Protein AF-A0A0C2J5G8-F1 (afdb_monomer_lite)

Structure (mmCIF, N/CA/C/O backbone):
data_AF-A0A0C2J5G8-F1
#
_entry.id   AF-A0A0C2J5G8-F1
#
loop_
_atom_site.group_PDB
_atom_site.id
_atom_site.type_symbol
_atom_site.label_atom_id
_atom_site.label_alt_id
_atom_site.label_comp_id
_atom_site.label_asym_id
_atom_site.label_entity_id
_atom_site.label_seq_id
_atom_site.pdbx_PDB_ins_code
_atom_site.Cartn_x
_atom_site.Cartn_y
_atom_site.Cartn_z
_atom_site.occupancy
_atom_site.B_iso_or_equiv
_atom_site.auth_seq_id
_atom_site.auth_comp_id
_atom_site.auth_asym_id
_atom_site.auth_atom_id
_atom_site.pdbx_PDB_model_num
ATOM 1 N N . MET A 1 1 ? -14.349 19.004 -0.878 1.00 59.81 1 MET A N 1
ATOM 2 C CA . MET A 1 1 ? -13.417 17.982 -1.418 1.00 59.81 1 MET A CA 1
ATOM 3 C C . MET A 1 1 ? -13.550 17.804 -2.947 1.00 59.81 1 MET A C 1
ATOM 5 O O . MET A 1 1 ? -13.603 16.683 -3.421 1.00 59.81 1 MET A O 1
ATOM 9 N N . LYS A 1 2 ? -13.564 18.871 -3.767 1.00 62.25 2 LYS A N 1
ATOM 10 C CA . LYS A 1 2 ? -13.832 18.753 -5.227 1.00 62.25 2 LYS A CA 1
ATOM 11 C C . LYS A 1 2 ? -12.645 18.261 -6.087 1.00 62.25 2 LYS A C 1
ATOM 13 O O . LYS A 1 2 ? -12.795 18.120 -7.292 1.00 62.25 2 LYS A O 1
ATOM 18 N N . ASN A 1 3 ? -11.475 18.016 -5.489 1.00 78.94 3 ASN A N 1
ATOM 19 C CA . ASN A 1 3 ? -10.218 17.761 -6.213 1.00 78.94 3 ASN A CA 1
ATOM 20 C C . ASN A 1 3 ? -9.525 16.458 -5.775 1.00 78.94 3 ASN A C 1
ATOM 22 O O . ASN A 1 3 ? -8.302 16.375 -5.851 1.00 78.94 3 ASN A O 1
ATOM 26 N N . TYR A 1 4 ? -10.265 15.487 -5.236 1.00 77.62 4 TYR A N 1
ATOM 27 C CA . TYR A 1 4 ? -9.696 14.222 -4.773 1.00 77.62 4 TYR A CA 1
ATOM 28 C C . TYR A 1 4 ? -10.482 13.037 -5.324 1.00 77.62 4 TYR A C 1
ATOM 30 O O . TYR A 1 4 ? -11.710 13.060 -5.335 1.00 77.62 4 TYR A O 1
ATOM 38 N N . GLN A 1 5 ? -9.759 12.004 -5.745 1.00 83.62 5 GLN A N 1
ATOM 39 C CA . GLN A 1 5 ? -10.287 10.676 -6.003 1.00 83.62 5 GLN A CA 1
ATOM 40 C C . GLN A 1 5 ? -10.061 9.834 -4.749 1.00 83.62 5 GLN A C 1
ATOM 42 O O . GLN A 1 5 ? -8.952 9.806 -4.210 1.00 83.62 5 GLN A O 1
ATOM 47 N N . LEU A 1 6 ? -11.122 9.180 -4.281 1.00 85.31 6 LEU A N 1
ATOM 48 C CA . LEU A 1 6 ? -11.060 8.243 -3.169 1.00 85.31 6 LEU A CA 1
ATOM 49 C C . LEU A 1 6 ? -10.915 6.825 -3.720 1.00 85.31 6 LEU A C 1
ATOM 51 O O . LEU A 1 6 ? -11.744 6.372 -4.507 1.00 85.31 6 LEU A O 1
ATOM 55 N N . GLN A 1 7 ? -9.882 6.123 -3.273 1.00 86.50 7 GLN A N 1
ATOM 56 C CA . GLN A 1 7 ? -9.815 4.669 -3.326 1.00 86.50 7 GLN A CA 1
ATOM 57 C C . GLN A 1 7 ? -10.044 4.133 -1.915 1.00 86.50 7 GLN A C 1
ATOM 59 O O . GLN A 1 7 ? -9.499 4.670 -0.951 1.00 86.50 7 GLN A O 1
ATOM 64 N N . PHE A 1 8 ? -10.848 3.084 -1.792 1.00 88.50 8 PHE A N 1
ATOM 65 C CA . PHE A 1 8 ? -11.188 2.490 -0.508 1.00 88.50 8 PHE A CA 1
ATOM 66 C C . PHE A 1 8 ? -10.971 0.982 -0.542 1.00 88.50 8 PHE A C 1
ATOM 68 O O . PHE A 1 8 ? -11.320 0.328 -1.524 1.00 88.50 8 PHE A O 1
ATOM 75 N N . ILE A 1 9 ? -10.430 0.445 0.550 1.00 86.88 9 ILE A N 1
ATOM 76 C CA . ILE A 1 9 ? -10.376 -0.992 0.799 1.00 86.88 9 ILE A CA 1
ATOM 77 C C . ILE A 1 9 ? -10.936 -1.299 2.173 1.00 86.88 9 ILE A C 1
ATOM 79 O O . ILE A 1 9 ? -10.522 -0.716 3.176 1.00 86.88 9 ILE A O 1
ATOM 83 N N . LEU A 1 10 ? -11.838 -2.279 2.188 1.00 87.25 10 LEU A N 1
ATOM 84 C CA . LEU A 1 10 ? -12.286 -2.942 3.395 1.00 87.25 10 LEU A CA 1
ATOM 85 C C . LEU A 1 10 ? -11.562 -4.272 3.530 1.00 87.25 10 LEU A C 1
ATOM 87 O O . LEU A 1 10 ? -11.801 -5.212 2.770 1.00 87.25 10 LEU A O 1
ATOM 91 N N . TRP A 1 11 ? -10.697 -4.356 4.525 1.00 84.81 11 TRP A N 1
ATOM 92 C CA . TRP A 1 11 ? -9.963 -5.567 4.814 1.00 84.81 11 TRP A CA 1
ATOM 93 C C . TRP A 1 11 ? -10.728 -6.413 5.838 1.00 84.81 11 TRP A C 1
ATOM 95 O O . TRP A 1 11 ? -10.627 -6.227 7.053 1.00 84.81 11 TRP A O 1
ATOM 105 N N . ARG A 1 12 ? -11.526 -7.353 5.316 1.00 71.19 12 ARG A N 1
ATOM 106 C CA . ARG A 1 12 ? -12.290 -8.329 6.106 1.00 71.19 12 ARG A CA 1
ATOM 107 C C . ARG A 1 12 ? -11.396 -9.538 6.385 1.00 71.19 12 ARG A C 1
ATOM 109 O O . ARG A 1 12 ? -11.099 -10.299 5.473 1.00 71.19 12 ARG A O 1
ATOM 116 N N . GLY A 1 13 ? -10.917 -9.669 7.620 1.00 65.50 13 GLY A N 1
ATOM 117 C CA . GLY A 1 13 ? -9.996 -10.748 8.000 1.00 65.50 13 GLY A CA 1
ATOM 118 C C . GLY A 1 13 ? -9.449 -10.646 9.422 1.00 65.50 13 GLY A C 1
ATOM 119 O O . GLY A 1 13 ? -9.219 -11.688 10.021 1.00 65.50 13 GLY A O 1
ATOM 120 N N . THR A 1 14 ? -9.276 -9.419 9.950 1.00 61.84 14 THR A N 1
ATOM 121 C CA . THR A 1 14 ? -9.046 -8.989 11.362 1.00 61.84 14 THR A CA 1
ATOM 122 C C . THR A 1 14 ? -8.171 -7.717 11.366 1.00 61.84 14 THR A C 1
ATOM 124 O O . THR A 1 14 ? -7.213 -7.695 10.598 1.00 61.84 14 THR A O 1
ATOM 127 N N . PRO A 1 15 ? -8.379 -6.676 12.207 1.00 68.62 15 PRO A N 1
ATOM 128 C CA . PRO A 1 15 ? -9.582 -6.164 12.884 1.00 68.62 15 PRO A CA 1
ATOM 129 C C . PRO A 1 15 ? -10.355 -5.146 12.005 1.00 68.62 15 PRO A C 1
ATOM 131 O O . PRO A 1 15 ? -10.288 -3.944 12.243 1.00 68.62 15 PRO A O 1
ATOM 134 N N . ASN A 1 16 ? -11.082 -5.612 10.976 1.00 75.94 16 ASN A N 1
ATOM 135 C CA . ASN A 1 16 ? -11.929 -4.766 10.109 1.00 75.94 16 ASN A CA 1
ATOM 136 C C . ASN A 1 16 ? -11.258 -3.443 9.707 1.00 75.94 16 ASN A C 1
ATOM 138 O O . ASN A 1 16 ? -11.748 -2.357 10.017 1.00 75.94 16 ASN A O 1
ATOM 142 N N . ILE A 1 17 ? -10.106 -3.548 9.046 1.00 85.50 17 ILE A N 1
ATOM 143 C CA . ILE A 1 17 ? -9.320 -2.369 8.700 1.00 85.50 17 ILE A CA 1
ATOM 144 C C . ILE A 1 17 ? -9.972 -1.652 7.515 1.00 85.50 17 ILE A C 1
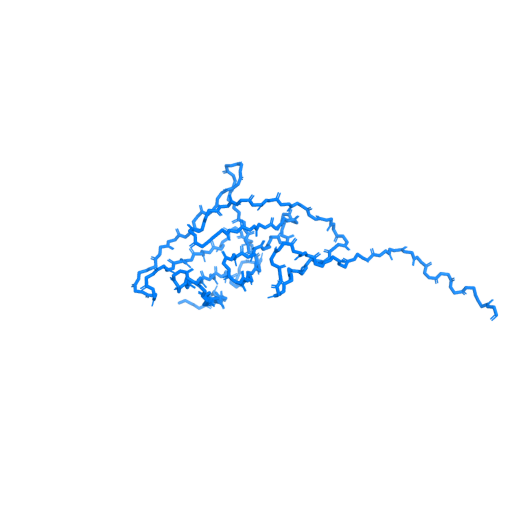ATOM 146 O O . ILE A 1 17 ? -10.162 -2.235 6.442 1.00 85.50 17 ILE A O 1
ATOM 150 N N . PHE A 1 18 ? -10.280 -0.371 7.705 1.00 88.31 18 PHE A N 1
ATOM 151 C CA . PHE A 1 18 ? -10.714 0.532 6.643 1.00 88.31 18 PHE A CA 1
ATOM 152 C C . PHE A 1 18 ? -9.514 1.347 6.188 1.00 88.31 18 PHE A C 1
ATOM 154 O O . PHE A 1 18 ? -8.944 2.100 6.977 1.00 88.31 18 PHE A O 1
ATOM 161 N N . LEU A 1 19 ? -9.158 1.235 4.912 1.00 90.12 19 LEU A N 1
ATOM 162 C CA . LEU A 1 19 ? -8.119 2.052 4.305 1.00 90.12 19 LEU A CA 1
ATOM 163 C C . LEU A 1 19 ? -8.743 3.012 3.294 1.00 90.12 19 LEU A C 1
ATOM 165 O O . LEU A 1 19 ? -9.300 2.588 2.282 1.00 90.12 19 LEU A O 1
ATOM 169 N N . LEU A 1 20 ? -8.601 4.308 3.556 1.00 91.31 20 LEU A N 1
ATOM 170 C CA . LEU A 1 20 ? -9.015 5.388 2.670 1.00 91.31 20 LEU A CA 1
ATOM 171 C C . LEU A 1 20 ? -7.776 6.034 2.055 1.00 91.31 20 LEU A C 1
ATOM 173 O O . LEU A 1 20 ? -6.895 6.528 2.758 1.00 91.31 20 LEU A O 1
ATOM 177 N N . ASN A 1 21 ? -7.724 6.060 0.732 1.00 89.94 21 ASN A N 1
ATOM 178 C CA . ASN A 1 21 ? -6.648 6.663 -0.032 1.00 89.94 21 ASN A CA 1
ATOM 179 C C . ASN A 1 21 ? -7.190 7.837 -0.852 1.00 89.94 21 ASN A C 1
ATOM 181 O O . ASN A 1 21 ? -7.897 7.644 -1.842 1.00 89.94 21 ASN A O 1
ATOM 185 N N . PHE A 1 22 ? -6.835 9.053 -0.444 1.00 87.81 22 PHE A N 1
ATOM 186 C CA . PHE A 1 22 ? -7.198 10.284 -1.133 1.00 87.81 22 PHE A CA 1
ATOM 187 C C . PHE A 1 22 ? -6.054 10.719 -2.050 1.00 87.81 22 PHE A C 1
ATOM 189 O O . PHE A 1 22 ? -4.962 11.072 -1.593 1.00 87.81 22 PHE A O 1
ATOM 196 N N . GLN A 1 23 ? -6.321 10.738 -3.353 1.00 83.62 23 GLN A N 1
ATOM 197 C CA . GLN A 1 23 ? -5.374 11.162 -4.384 1.00 83.62 23 GLN A CA 1
ATOM 198 C C . GLN A 1 23 ? -5.862 12.450 -5.044 1.00 83.62 23 GLN A C 1
ATOM 200 O O . GLN A 1 23 ? -7.009 12.536 -5.472 1.00 83.62 23 GLN A O 1
ATOM 205 N N . ASN A 1 24 ? -5.011 13.475 -5.112 1.00 79.75 24 ASN A N 1
ATOM 206 C CA . ASN A 1 24 ? -5.386 14.762 -5.698 1.00 79.75 24 ASN A CA 1
ATOM 207 C C . ASN A 1 24 ? -5.531 14.651 -7.228 1.00 79.75 24 ASN A C 1
ATOM 209 O O . ASN A 1 24 ? -4.609 14.199 -7.904 1.00 79.75 24 ASN A O 1
ATOM 213 N N . THR A 1 25 ? -6.662 15.096 -7.775 1.00 70.81 25 THR A N 1
ATOM 214 C CA . THR A 1 25 ? -6.994 14.984 -9.205 1.00 70.81 25 THR A CA 1
ATOM 215 C C . THR A 1 25 ? -6.4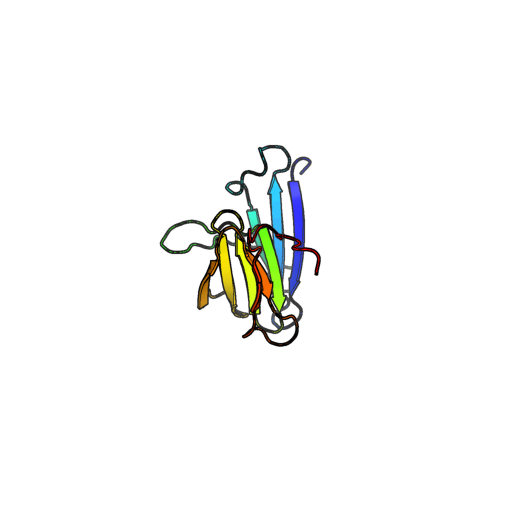82 16.142 -10.060 1.00 70.81 25 THR A C 1
ATOM 217 O O . THR A 1 25 ? -6.413 15.998 -11.275 1.00 70.81 25 THR A O 1
ATOM 220 N N . LYS A 1 26 ? -6.116 17.287 -9.462 1.00 66.81 26 LYS A N 1
ATOM 221 C CA . LYS A 1 26 ? -5.745 18.517 -10.195 1.00 66.81 26 LYS A CA 1
ATOM 222 C C . LYS A 1 26 ? -4.242 18.755 -10.343 1.00 66.81 26 LYS A C 1
ATOM 224 O O . LYS A 1 26 ? -3.850 19.622 -11.114 1.00 66.81 26 LYS A O 1
ATOM 229 N N . LYS A 1 27 ? -3.400 18.035 -9.599 1.00 56.28 27 LYS A N 1
ATOM 230 C CA . LYS A 1 27 ? -1.935 18.158 -9.674 1.00 56.28 27 LYS A CA 1
ATOM 231 C C . LYS A 1 27 ? -1.344 16.885 -10.263 1.00 56.28 27 LYS A C 1
ATOM 233 O O . LYS A 1 27 ? -1.163 15.945 -9.497 1.00 56.28 27 LYS A O 1
ATOM 238 N N . ASP A 1 28 ? -1.069 16.873 -11.571 1.00 55.50 28 ASP A N 1
ATOM 239 C CA . ASP A 1 28 ? -0.229 15.908 -12.315 1.00 55.50 28 ASP A CA 1
ATOM 240 C C . ASP A 1 28 ? 0.046 14.586 -11.599 1.00 55.50 28 ASP A C 1
ATOM 242 O O . ASP A 1 28 ? 1.191 14.303 -11.261 1.00 55.50 28 ASP A O 1
ATOM 246 N N . LYS A 1 29 ? -1.014 13.830 -11.264 1.00 59.03 29 LYS A N 1
ATOM 247 C CA . LYS A 1 29 ? -0.978 12.571 -10.493 1.00 59.03 29 LYS A CA 1
ATOM 248 C C . LYS A 1 29 ? 0.161 12.506 -9.464 1.00 59.03 29 LYS A C 1
ATOM 250 O O . LYS A 1 29 ? 0.765 11.448 -9.315 1.00 59.03 29 LYS A O 1
ATOM 255 N N . ASN A 1 30 ? 0.515 13.627 -8.812 1.00 67.75 30 ASN A N 1
ATOM 256 C CA . ASN A 1 30 ? 1.828 13.702 -8.185 1.00 67.75 30 ASN A CA 1
ATOM 257 C C . ASN A 1 30 ? 1.721 12.862 -6.923 1.00 67.75 30 ASN A C 1
ATOM 259 O O . ASN A 1 30 ? 1.019 13.267 -5.986 1.00 67.75 30 ASN A O 1
ATOM 263 N N . PRO A 1 31 ? 2.418 11.720 -6.881 1.00 67.62 31 PRO A N 1
ATOM 264 C CA . PRO A 1 31 ? 2.264 10.747 -5.817 1.00 67.62 31 PRO A CA 1
ATOM 265 C C . PRO A 1 31 ? 2.519 11.347 -4.427 1.00 67.62 31 PRO A C 1
ATOM 267 O O . PRO A 1 31 ? 1.976 10.906 -3.417 1.00 67.62 31 PRO A O 1
ATOM 270 N N . LYS A 1 32 ? 3.292 12.436 -4.362 1.00 72.06 32 LYS A N 1
ATOM 271 C CA . LYS A 1 32 ? 3.645 13.131 -3.122 1.00 72.06 32 LYS A CA 1
ATOM 272 C C . LYS A 1 32 ? 2.456 13.774 -2.391 1.00 72.06 32 LYS A C 1
ATOM 274 O O . LYS A 1 32 ? 2.590 14.051 -1.202 1.00 72.06 32 LYS A O 1
ATOM 279 N N . HIS A 1 33 ? 1.311 13.988 -3.048 1.00 81.38 33 HIS A N 1
ATOM 280 C CA . HIS A 1 33 ? 0.106 14.568 -2.426 1.00 81.38 33 HIS A CA 1
ATOM 281 C C . HIS A 1 33 ? -0.928 13.527 -1.969 1.00 81.38 33 HIS A C 1
ATOM 283 O O . HIS A 1 33 ? -2.082 13.875 -1.725 1.00 81.38 33 HIS A O 1
ATOM 289 N N . GLN A 1 34 ? -0.536 12.259 -1.865 1.00 87.62 34 GLN A N 1
ATOM 290 C CA . GLN A 1 34 ? -1.382 11.222 -1.291 1.00 87.62 34 GLN A CA 1
ATOM 291 C C . GLN A 1 34 ? -1.652 11.483 0.197 1.00 87.62 34 GLN A C 1
ATOM 293 O O . GLN A 1 34 ? -0.731 11.807 0.953 1.00 87.62 34 GLN A O 1
ATOM 298 N N . ILE A 1 3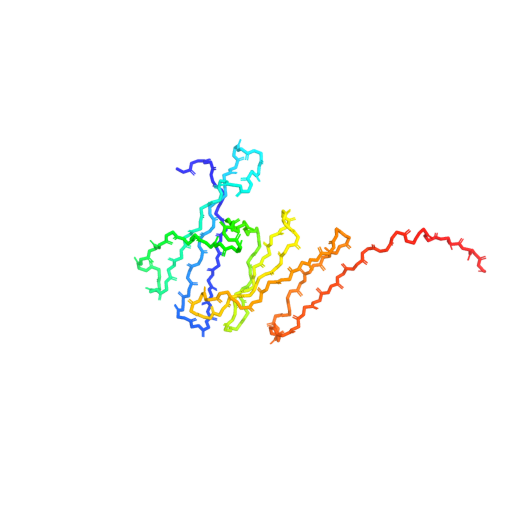5 ? -2.896 11.273 0.629 1.00 90.81 35 ILE A N 1
ATOM 299 C CA . ILE A 1 35 ? -3.267 11.196 2.045 1.00 90.81 35 ILE A CA 1
ATOM 300 C C . ILE A 1 35 ? -3.888 9.820 2.281 1.00 90.81 35 ILE A C 1
ATOM 302 O O . ILE A 1 35 ? -4.864 9.456 1.626 1.00 90.81 35 ILE A O 1
ATOM 306 N N . LEU A 1 36 ? -3.292 9.054 3.193 1.00 92.94 36 LEU A N 1
ATOM 307 C CA . LEU A 1 36 ? -3.792 7.746 3.603 1.00 92.94 36 LEU A CA 1
ATOM 308 C C . LEU A 1 36 ? -4.397 7.878 4.989 1.00 92.94 36 LEU A C 1
ATOM 310 O O . LEU A 1 36 ? -3.726 8.353 5.901 1.00 92.94 36 LEU A O 1
ATOM 314 N N . HIS A 1 37 ? -5.637 7.439 5.141 1.00 94.69 37 HIS A N 1
ATOM 315 C CA . HIS A 1 37 ? -6.283 7.290 6.434 1.00 94.69 37 HIS A CA 1
ATOM 316 C C . HIS A 1 37 ? -6.589 5.825 6.686 1.00 94.69 37 HIS A C 1
ATOM 318 O O . HIS A 1 37 ? -7.009 5.105 5.778 1.00 94.69 37 HIS A O 1
ATOM 324 N N . ILE A 1 38 ? -6.388 5.403 7.927 1.00 93.12 38 ILE A N 1
ATOM 325 C CA . ILE A 1 38 ? -6.675 4.049 8.366 1.00 93.12 38 ILE A CA 1
ATOM 326 C C . ILE A 1 38 ? -7.526 4.064 9.627 1.00 93.12 38 ILE A C 1
ATOM 328 O O . ILE A 1 38 ? -7.317 4.898 10.508 1.00 93.12 38 ILE A O 1
ATOM 332 N N . SER A 1 39 ? -8.472 3.138 9.694 1.00 92.31 39 SER A N 1
ATOM 333 C CA . SER A 1 39 ? -9.220 2.806 10.901 1.00 92.31 39 SER A CA 1
ATOM 334 C C . SER A 1 39 ? -9.055 1.317 11.178 1.00 92.31 39 SER A C 1
ATOM 336 O O . SER A 1 39 ? -9.121 0.502 10.258 1.00 92.31 39 SER A O 1
ATOM 338 N N . ASN A 1 40 ? -8.826 0.982 12.444 1.00 89.56 40 ASN A N 1
ATOM 339 C CA . ASN A 1 40 ? -8.738 -0.377 12.982 1.00 89.56 40 ASN A CA 1
ATOM 340 C C . ASN A 1 40 ? -9.836 -0.653 14.028 1.00 89.56 40 ASN A C 1
ATOM 342 O O . ASN A 1 40 ? -9.747 -1.619 14.782 1.00 89.56 40 ASN A O 1
ATOM 346 N N . ASP A 1 41 ? -10.844 0.215 14.089 1.00 89.12 41 ASP A N 1
ATOM 347 C CA . ASP A 1 41 ? -11.947 0.204 15.049 1.00 89.12 41 ASP A CA 1
ATOM 348 C C . ASP A 1 41 ? -13.305 0.264 14.334 1.00 89.12 41 ASP A C 1
ATOM 350 O O . ASP A 1 41 ? -14.251 0.911 14.784 1.00 89.12 41 ASP A O 1
ATOM 354 N N . GLU A 1 42 ? -13.389 -0.434 13.199 1.00 85.38 42 GLU A N 1
ATOM 355 C CA . GLU A 1 42 ? -14.598 -0.555 12.376 1.00 85.38 42 GLU A CA 1
ATOM 356 C C . GLU A 1 42 ? -15.080 0.768 11.761 1.00 85.38 42 GLU A C 1
ATOM 358 O O . GLU A 1 42 ? -16.269 0.967 11.519 1.00 85.38 42 GLU A O 1
ATOM 363 N N . GLY A 1 43 ? -14.153 1.685 11.488 1.00 88.56 43 GLY A N 1
ATOM 364 C CA . GLY A 1 43 ? -14.446 2.984 10.889 1.00 88.56 43 GLY A CA 1
ATOM 365 C C . GLY A 1 43 ? -14.867 4.058 11.892 1.00 88.56 43 GLY A C 1
ATOM 366 O O . GLY A 1 43 ? -15.334 5.111 11.460 1.00 88.56 43 GLY A O 1
ATOM 367 N N . LYS A 1 44 ? -14.726 3.830 13.205 1.00 90.12 44 LYS A N 1
ATOM 368 C CA . LYS A 1 44 ? -15.086 4.828 14.227 1.00 90.12 44 LYS A CA 1
ATOM 369 C C . LYS A 1 44 ? -14.066 5.964 14.292 1.00 90.12 44 LYS A C 1
ATOM 371 O O . LYS A 1 44 ? -14.462 7.127 14.345 1.00 90.12 44 LYS A O 1
ATOM 376 N N . LEU A 1 45 ? -12.772 5.650 14.241 1.00 92.75 45 LEU A N 1
ATOM 377 C CA . LEU A 1 45 ? -11.678 6.617 14.258 1.00 92.75 45 LEU A CA 1
ATOM 378 C C . LEU A 1 45 ? -10.729 6.382 13.089 1.00 92.75 45 LEU A C 1
ATOM 380 O O . LEU A 1 45 ? -10.277 5.269 12.831 1.00 92.75 45 LEU A O 1
ATOM 384 N N . PHE A 1 46 ? -10.379 7.470 12.406 1.00 93.75 46 PHE A N 1
ATOM 385 C CA . PHE A 1 46 ? -9.413 7.457 11.315 1.00 93.75 46 PHE A CA 1
ATOM 386 C C . PHE A 1 46 ? -8.157 8.227 11.698 1.00 93.75 46 PHE A C 1
ATOM 388 O O . PHE A 1 46 ? -8.219 9.393 12.088 1.00 93.75 46 PHE A O 1
ATOM 395 N N . PHE A 1 47 ? -7.002 7.606 11.484 1.00 94.06 47 PHE A N 1
ATOM 396 C CA . PHE A 1 47 ? -5.694 8.215 11.699 1.00 94.06 47 PHE A CA 1
ATOM 397 C C . PHE A 1 47 ? -4.947 8.323 10.378 1.00 94.06 47 PHE A C 1
ATOM 399 O O . PHE A 1 47 ? -5.091 7.474 9.497 1.00 94.06 47 PHE A O 1
ATOM 406 N N . GLU A 1 48 ? -4.153 9.379 10.216 1.00 94.12 48 GLU A N 1
ATOM 407 C CA . GLU A 1 48 ? -3.317 9.521 9.026 1.00 94.12 48 GLU A CA 1
ATOM 408 C C . GLU A 1 48 ? -2.172 8.496 9.068 1.00 94.12 48 GLU A C 1
ATOM 410 O O . GLU A 1 48 ? -1.345 8.489 9.982 1.00 94.12 48 GLU A O 1
ATOM 415 N N . TRP A 1 49 ? -2.101 7.635 8.057 1.00 92.69 49 TRP A N 1
ATOM 416 C CA . TRP A 1 49 ? -1.128 6.554 7.975 1.00 92.69 49 TRP A CA 1
ATOM 417 C C . TRP A 1 49 ? 0.110 6.991 7.180 1.00 92.69 49 TRP A C 1
ATOM 419 O O . TRP A 1 49 ? 0.126 7.010 5.947 1.00 92.69 49 TRP A O 1
ATOM 429 N N . LYS A 1 50 ? 1.176 7.371 7.896 1.00 91.75 50 LYS A N 1
ATOM 430 C CA . LYS A 1 50 ? 2.434 7.890 7.322 1.00 91.75 50 LYS A CA 1
ATOM 431 C C . LYS A 1 50 ? 3.537 6.834 7.297 1.00 91.75 50 LYS A C 1
ATOM 433 O O . LYS A 1 50 ? 4.492 6.912 8.067 1.00 91.75 50 LYS A O 1
ATOM 438 N N . GLN A 1 51 ? 3.436 5.874 6.383 1.00 91.69 51 GLN A N 1
ATOM 439 C CA . GLN A 1 51 ? 4.466 4.844 6.247 1.00 91.69 51 GLN A CA 1
ATOM 440 C C . GLN A 1 51 ? 5.767 5.376 5.641 1.00 91.69 51 GLN A C 1
ATOM 442 O O . GLN A 1 51 ? 5.772 6.155 4.677 1.00 91.69 51 GLN A O 1
ATOM 447 N N . LYS A 1 52 ? 6.886 4.929 6.217 1.00 92.62 52 LYS A N 1
ATOM 448 C CA . LYS A 1 52 ? 8.241 5.237 5.759 1.00 92.62 52 LYS A CA 1
ATOM 449 C C . LYS A 1 52 ? 9.039 3.950 5.583 1.00 92.62 52 LYS A C 1
ATOM 451 O O . LYS A 1 52 ? 8.937 3.041 6.394 1.00 92.62 52 LYS A O 1
ATOM 456 N N . TYR A 1 53 ? 9.886 3.923 4.562 1.00 92.69 53 TYR A N 1
ATOM 457 C CA . TYR A 1 53 ? 10.890 2.888 4.346 1.00 92.69 53 TYR A CA 1
ATOM 458 C C . TYR A 1 53 ? 12.243 3.562 4.116 1.00 92.69 53 TYR A C 1
ATOM 460 O O . TYR A 1 53 ? 12.349 4.480 3.299 1.00 92.69 53 TYR A O 1
ATOM 468 N N . ASN A 1 54 ? 13.264 3.163 4.880 1.00 93.75 54 ASN A N 1
ATOM 469 C CA . ASN A 1 54 ? 14.589 3.801 4.898 1.00 93.75 54 ASN A CA 1
ATOM 470 C C . ASN A 1 54 ? 14.510 5.334 5.056 1.00 93.75 54 ASN A C 1
ATOM 472 O O . ASN A 1 54 ? 15.112 6.093 4.297 1.00 93.75 54 ASN A O 1
ATOM 476 N N . GLY A 1 55 ? 13.673 5.799 5.992 1.00 92.88 55 GLY A N 1
ATOM 477 C CA . GLY A 1 55 ? 13.455 7.223 6.274 1.00 92.88 55 GLY A CA 1
ATOM 478 C C . GLY A 1 55 ? 12.637 7.991 5.224 1.00 92.88 55 GLY A C 1
ATOM 479 O O . GLY A 1 55 ? 12.220 9.119 5.489 1.00 92.88 55 GLY A O 1
ATOM 480 N N . LYS A 1 56 ? 12.341 7.393 4.062 1.00 91.50 56 LYS A N 1
ATOM 481 C CA . LYS A 1 56 ? 11.582 8.023 2.971 1.00 91.50 56 LYS A CA 1
ATOM 482 C C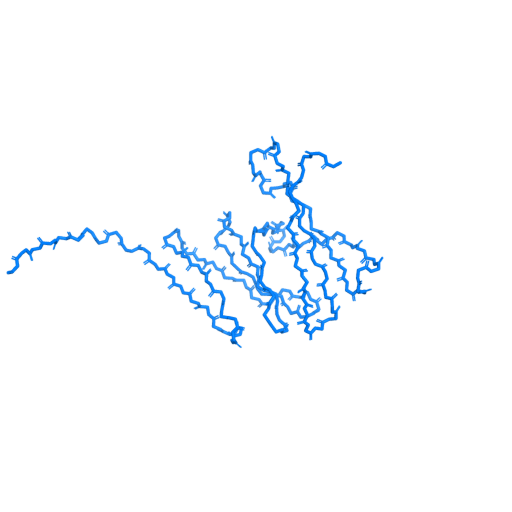 . LYS A 1 56 ? 10.114 7.621 3.022 1.00 91.50 56 LYS A C 1
ATOM 484 O O . LYS A 1 56 ? 9.791 6.465 3.277 1.00 91.50 56 LYS A O 1
ATOM 489 N N . ARG A 1 57 ? 9.215 8.572 2.756 1.00 90.44 57 ARG A N 1
ATOM 490 C CA . ARG A 1 57 ? 7.771 8.307 2.668 1.00 90.44 57 ARG A CA 1
ATOM 491 C C . ARG A 1 57 ? 7.487 7.327 1.528 1.00 90.44 57 ARG A C 1
ATOM 493 O O . ARG A 1 57 ? 7.976 7.528 0.417 1.00 90.44 57 ARG A O 1
ATOM 500 N N . ILE A 1 58 ? 6.681 6.306 1.805 1.00 90.88 58 ILE A N 1
ATOM 501 C CA . ILE A 1 58 ? 6.216 5.361 0.789 1.00 90.88 58 ILE A CA 1
ATOM 502 C C . ILE A 1 58 ? 4.978 5.954 0.115 1.00 90.88 58 ILE A C 1
ATOM 504 O O . ILE A 1 58 ? 4.075 6.447 0.790 1.00 90.88 58 ILE A O 1
ATOM 508 N N . TYR A 1 59 ? 4.948 5.913 -1.213 1.00 90.56 59 TYR A N 1
ATOM 509 C CA . TYR A 1 59 ? 3.751 6.202 -1.996 1.00 90.56 59 TYR A CA 1
ATOM 510 C C . TYR A 1 59 ? 3.150 4.895 -2.490 1.00 90.56 59 TYR A C 1
ATOM 512 O O . TYR A 1 59 ? 3.885 4.100 -3.068 1.00 90.56 59 TYR A O 1
ATOM 520 N N . ILE A 1 60 ? 1.848 4.687 -2.314 1.00 91.44 60 ILE A N 1
ATOM 521 C CA . ILE A 1 60 ? 1.189 3.427 -2.673 1.00 91.44 60 ILE A CA 1
ATOM 522 C C . ILE A 1 60 ? 0.010 3.736 -3.592 1.00 91.44 60 ILE A C 1
ATOM 524 O O . ILE A 1 60 ? -0.904 4.454 -3.205 1.00 91.44 60 ILE A O 1
ATOM 528 N N . ASN A 1 61 ? -0.003 3.215 -4.812 1.00 88.31 61 ASN A N 1
ATOM 529 C CA . ASN A 1 61 ? -1.093 3.451 -5.766 1.00 88.31 61 ASN A CA 1
ATOM 530 C C . ASN A 1 61 ? -2.025 2.255 -5.950 1.00 88.31 61 ASN A C 1
ATOM 532 O O . ASN A 1 61 ? -3.060 2.406 -6.597 1.00 88.31 61 ASN A O 1
ATOM 536 N N . LYS A 1 62 ? -1.683 1.098 -5.385 1.00 91.69 62 LYS A N 1
ATOM 537 C CA . LYS A 1 62 ? -2.531 -0.091 -5.395 1.00 91.69 62 LYS A CA 1
ATOM 538 C C . LYS A 1 62 ? -2.418 -0.803 -4.061 1.00 91.69 62 LYS A C 1
ATOM 540 O O . LYS A 1 62 ? -1.333 -0.951 -3.505 1.00 91.69 62 LYS A O 1
ATOM 545 N N . PHE A 1 63 ? -3.565 -1.248 -3.584 1.00 92.44 63 PHE A N 1
ATOM 546 C CA . PHE A 1 63 ? -3.715 -1.973 -2.341 1.00 92.44 63 PHE A CA 1
ATOM 547 C C . PHE A 1 63 ? -4.536 -3.230 -2.632 1.00 92.44 63 PHE A C 1
ATOM 549 O O . PHE A 1 63 ? -5.465 -3.188 -3.439 1.00 92.44 63 PHE A O 1
ATOM 556 N N . VAL A 1 64 ? -4.187 -4.350 -2.008 1.00 92.69 64 VAL A N 1
ATOM 557 C CA . VAL A 1 64 ? -4.929 -5.609 -2.111 1.00 92.69 64 VAL A CA 1
ATOM 558 C C . VAL A 1 64 ? -4.904 -6.274 -0.740 1.00 92.69 64 VAL A C 1
ATOM 560 O O . VAL A 1 64 ? -3.842 -6.628 -0.234 1.00 92.69 64 VAL A O 1
ATOM 563 N N . ALA A 1 65 ? -6.073 -6.421 -0.124 1.00 92.25 65 ALA A N 1
ATOM 564 C CA . ALA A 1 65 ? -6.217 -7.177 1.113 1.00 92.25 65 ALA A CA 1
ATOM 565 C C . ALA A 1 65 ? -6.280 -8.678 0.794 1.00 92.25 65 ALA A C 1
ATOM 567 O O . ALA A 1 65 ? -7.085 -9.094 -0.040 1.00 92.25 65 ALA A O 1
ATOM 568 N N . ILE A 1 66 ? -5.430 -9.480 1.438 1.00 91.12 66 ILE A N 1
ATOM 569 C CA . ILE A 1 66 ? -5.286 -10.920 1.189 1.00 91.12 66 ILE A CA 1
ATOM 570 C C . ILE A 1 66 ? -5.161 -11.625 2.536 1.00 91.12 66 ILE A C 1
ATOM 572 O O . ILE A 1 66 ? -4.100 -11.621 3.159 1.00 91.12 66 ILE A O 1
ATOM 576 N N . GLN A 1 67 ? -6.254 -12.243 2.990 1.00 89.00 67 GLN A N 1
ATOM 577 C CA . GLN A 1 67 ? -6.329 -12.919 4.290 1.00 89.00 67 GLN A CA 1
ATOM 578 C C . GLN A 1 67 ? -5.881 -12.008 5.448 1.00 89.00 67 GLN A C 1
ATOM 580 O O . GLN A 1 67 ? -6.576 -11.049 5.764 1.00 89.00 67 GLN A O 1
ATOM 585 N N . ASN A 1 68 ? -4.725 -12.292 6.059 1.00 89.88 68 ASN A N 1
ATOM 586 C CA . ASN A 1 68 ? -4.131 -11.555 7.177 1.00 89.88 68 ASN A CA 1
ATOM 587 C C . ASN A 1 68 ? -2.989 -10.623 6.747 1.00 89.88 68 ASN A C 1
ATOM 589 O O . ASN A 1 68 ? -2.230 -10.154 7.598 1.00 89.88 68 ASN A O 1
ATOM 593 N N . TYR A 1 69 ? -2.919 -10.289 5.457 1.00 91.56 69 TYR A N 1
ATOM 594 C CA . TYR A 1 69 ? -1.927 -9.369 4.923 1.00 91.56 69 TYR A CA 1
ATOM 595 C C . TYR A 1 69 ? -2.542 -8.297 4.027 1.00 91.56 69 TYR A C 1
ATOM 597 O O . TYR A 1 69 ? -3.525 -8.522 3.318 1.00 91.56 69 TYR A O 1
ATOM 605 N N . LEU A 1 70 ? -1.897 -7.136 4.013 1.00 92.88 70 LEU A N 1
ATOM 606 C CA . LEU A 1 70 ? -2.154 -6.075 3.054 1.00 92.88 70 LEU A CA 1
ATOM 607 C C . LEU A 1 70 ? -0.971 -5.989 2.093 1.00 92.88 70 LEU A C 1
ATOM 609 O O . LEU A 1 70 ? 0.130 -5.585 2.473 1.00 92.88 70 LEU A O 1
ATOM 613 N N . PHE A 1 71 ? -1.218 -6.360 0.841 1.00 95.06 71 PHE A N 1
ATOM 614 C CA . PHE A 1 71 ? -0.301 -6.098 -0.255 1.00 95.06 71 PHE A CA 1
ATOM 615 C C . PHE A 1 71 ? -0.467 -4.653 -0.719 1.00 95.06 71 PHE A C 1
ATOM 617 O O . PHE A 1 71 ? -1.575 -4.181 -0.982 1.00 95.06 71 PHE A O 1
ATOM 624 N N . CYS A 1 72 ? 0.656 -3.967 -0.870 1.00 94.94 72 CYS A N 1
ATOM 625 C CA . CYS A 1 72 ? 0.734 -2.595 -1.336 1.00 94.94 72 CYS A CA 1
ATOM 626 C C . CYS A 1 72 ? 1.737 -2.520 -2.482 1.00 94.94 72 CYS A C 1
ATOM 628 O O . CYS A 1 72 ? 2.837 -3.055 -2.378 1.00 94.94 72 CYS A O 1
ATOM 630 N N . GLU A 1 73 ? 1.409 -1.794 -3.541 1.00 94.94 73 GLU A N 1
ATOM 631 C CA . GLU A 1 73 ? 2.313 -1.556 -4.663 1.00 94.94 73 GLU A CA 1
ATOM 632 C C . GLU A 1 73 ? 2.532 -0.055 -4.870 1.00 94.94 73 GLU A C 1
ATOM 634 O O . GLU A 1 73 ? 1.614 0.763 -4.772 1.00 94.94 73 GLU A O 1
ATOM 639 N N . SER A 1 74 ? 3.785 0.286 -5.159 1.00 93.25 74 SER A N 1
ATOM 640 C CA . SER A 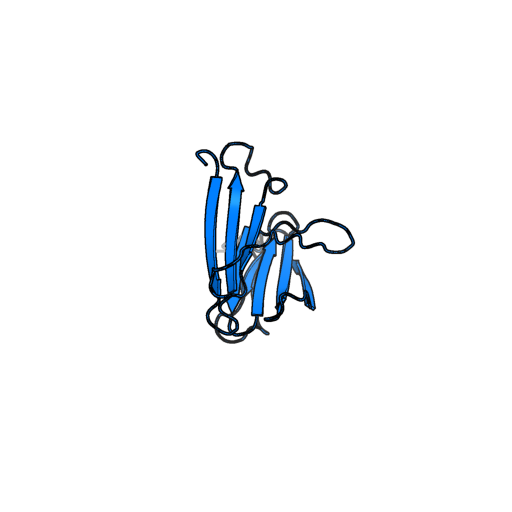1 74 ? 4.246 1.604 -5.560 1.00 93.25 74 SER A CA 1
ATOM 641 C C . SER A 1 74 ? 4.818 1.539 -6.970 1.00 93.25 74 SER A C 1
ATOM 643 O O . SER A 1 74 ? 6.012 1.281 -7.141 1.00 93.25 74 SER A O 1
ATOM 645 N N . SER A 1 75 ? 4.013 1.850 -7.985 1.00 90.44 75 SER A N 1
ATOM 646 C CA . SER A 1 75 ? 4.508 1.885 -9.370 1.00 90.44 75 SER A CA 1
ATOM 647 C C . SER A 1 75 ? 5.529 3.003 -9.606 1.00 90.44 75 SER A C 1
ATOM 649 O O . SER A 1 75 ? 6.379 2.884 -10.477 1.00 90.44 75 SER A O 1
ATOM 651 N N . LEU A 1 76 ? 5.520 4.061 -8.780 1.00 89.62 76 LEU A N 1
ATOM 652 C CA . LEU A 1 76 ? 6.530 5.127 -8.836 1.00 89.62 76 LEU A CA 1
ATOM 653 C C . LEU A 1 76 ? 7.932 4.612 -8.495 1.00 89.62 76 LEU A C 1
ATOM 655 O O . LEU A 1 76 ? 8.914 5.008 -9.115 1.00 89.62 76 LEU A O 1
ATOM 659 N N . THR A 1 77 ? 8.029 3.784 -7.455 1.00 92.50 77 THR A N 1
ATOM 660 C CA . THR A 1 77 ? 9.319 3.281 -6.961 1.00 92.50 77 THR A CA 1
ATOM 661 C C . THR A 1 77 ? 9.611 1.861 -7.428 1.00 92.50 77 THR A C 1
ATOM 663 O O . THR A 1 77 ? 10.670 1.332 -7.098 1.00 92.50 77 THR A O 1
ATOM 666 N N . ARG A 1 78 ? 8.687 1.268 -8.199 1.00 94.00 78 ARG A N 1
ATOM 667 C CA . ARG A 1 78 ? 8.661 -0.144 -8.594 1.00 94.00 78 ARG A CA 1
ATOM 668 C C . ARG A 1 78 ? 8.919 -1.064 -7.408 1.00 94.00 78 ARG A C 1
ATOM 670 O O . ARG A 1 78 ? 9.781 -1.935 -7.441 1.00 94.00 78 ARG A O 1
ATOM 677 N N . LYS A 1 79 ? 8.203 -0.816 -6.314 1.00 96.25 79 LYS A N 1
ATOM 678 C CA . LYS A 1 79 ? 8.289 -1.621 -5.096 1.00 96.25 79 LYS A CA 1
ATOM 679 C C . LYS A 1 79 ? 6.933 -2.165 -4.718 1.00 96.25 79 LYS A C 1
ATOM 681 O O . LYS A 1 79 ? 5.918 -1.499 -4.919 1.00 96.25 79 LYS A O 1
ATOM 686 N N . PHE A 1 80 ? 6.939 -3.333 -4.101 1.00 96.75 80 PHE A N 1
ATOM 687 C CA . PHE A 1 80 ? 5.792 -3.833 -3.370 1.00 96.75 80 PHE A CA 1
ATOM 688 C C . PHE A 1 80 ? 6.151 -4.120 -1.923 1.00 96.75 80 PHE A C 1
ATOM 690 O O . PHE A 1 80 ? 7.311 -4.354 -1.571 1.00 96.75 80 PHE A O 1
ATOM 697 N N . PHE A 1 81 ? 5.121 -4.065 -1.095 1.00 96.56 81 PHE A N 1
ATOM 698 C CA . PHE A 1 81 ? 5.209 -4.132 0.345 1.00 96.56 81 PHE A CA 1
ATOM 699 C C . PHE A 1 81 ? 4.137 -5.087 0.850 1.00 96.56 81 PHE A C 1
ATOM 701 O O . PHE A 1 81 ? 3.016 -5.073 0.338 1.00 96.56 81 PHE A O 1
ATOM 708 N N . TYR A 1 82 ? 4.468 -5.863 1.876 1.00 95.75 82 TYR A N 1
ATOM 709 C CA . TYR A 1 82 ? 3.461 -6.553 2.671 1.00 95.75 82 TYR A CA 1
ATOM 710 C C . TYR A 1 82 ? 3.436 -5.995 4.081 1.00 95.75 82 TYR A C 1
ATOM 712 O O . TYR A 1 82 ? 4.482 -5.818 4.716 1.00 95.75 82 TYR A O 1
ATOM 720 N N . PHE A 1 83 ? 2.219 -5.756 4.552 1.00 93.75 83 PHE A N 1
ATOM 721 C CA . PHE A 1 83 ? 1.929 -5.403 5.928 1.00 93.75 83 PHE A CA 1
ATOM 722 C C . PHE A 1 83 ? 1.128 -6.519 6.590 1.00 93.75 83 PHE A C 1
ATOM 724 O O . PHE A 1 83 ? 0.267 -7.126 5.949 1.00 93.75 83 PHE A O 1
ATOM 731 N N . ASP A 1 84 ? 1.428 -6.810 7.851 1.00 92.38 84 ASP A N 1
ATOM 732 C CA . ASP A 1 84 ? 0.628 -7.731 8.658 1.00 92.38 84 ASP A CA 1
ATOM 733 C C . ASP A 1 84 ? -0.676 -7.064 9.141 1.00 92.38 84 ASP A C 1
ATOM 735 O O . ASP A 1 84 ? -0.933 -5.883 8.882 1.00 92.38 84 ASP A O 1
ATOM 739 N N . LYS A 1 85 ? -1.520 -7.817 9.856 1.00 87.94 85 LYS A N 1
ATOM 740 C CA . LYS A 1 85 ? -2.794 -7.325 10.418 1.00 87.94 85 LYS A CA 1
ATOM 741 C C . LYS A 1 85 ? -2.644 -6.213 11.465 1.00 87.94 85 LYS A C 1
ATOM 743 O O . LYS A 1 85 ? -3.627 -5.563 11.808 1.00 87.94 85 LYS A O 1
ATOM 748 N N . GLN A 1 86 ? -1.439 -5.993 11.984 1.00 89.81 86 GLN A N 1
ATOM 749 C CA . GLN A 1 86 ? -1.097 -4.874 12.860 1.00 89.81 86 GLN A CA 1
ATOM 750 C C . GLN A 1 86 ? -0.476 -3.701 12.090 1.00 89.81 86 GLN A C 1
ATOM 752 O O . GLN A 1 86 ? -0.077 -2.713 12.703 1.00 89.81 86 GLN A O 1
ATOM 757 N N . LEU A 1 87 ? -0.449 -3.776 10.756 1.00 90.06 87 LEU A N 1
ATOM 758 C CA . LEU A 1 87 ? 0.132 -2.788 9.852 1.00 90.06 87 LEU A CA 1
ATOM 759 C C . LEU A 1 87 ? 1.649 -2.638 10.003 1.00 90.06 87 LEU A C 1
ATOM 761 O O . LEU A 1 87 ? 2.200 -1.593 9.643 1.00 90.06 87 LEU A O 1
ATOM 765 N N . ASN A 1 88 ? 2.337 -3.675 10.486 1.00 92.81 88 ASN A N 1
ATOM 766 C CA . ASN A 1 88 ? 3.793 -3.717 10.480 1.00 92.81 88 ASN A CA 1
ATOM 767 C C . ASN A 1 88 ? 4.290 -4.118 9.096 1.00 92.81 88 ASN A C 1
ATOM 769 O O . ASN A 1 88 ? 3.827 -5.096 8.509 1.00 92.81 88 ASN A O 1
ATOM 773 N N . LEU A 1 89 ? 5.265 -3.372 8.587 1.00 94.81 89 LEU A N 1
ATOM 774 C CA . LEU A 1 89 ? 5.936 -3.674 7.331 1.00 94.81 89 LEU A CA 1
ATOM 775 C C . LEU A 1 89 ? 6.914 -4.841 7.523 1.00 94.81 89 LEU A C 1
ATOM 777 O O . LEU A 1 89 ? 7.827 -4.719 8.337 1.00 94.81 89 LEU A O 1
ATOM 781 N N . PHE A 1 90 ? 6.779 -5.923 6.751 1.00 93.69 90 PHE A N 1
ATOM 782 C CA . PHE A 1 90 ? 7.672 -7.089 6.885 1.00 93.69 90 PHE A CA 1
ATOM 783 C C . PHE A 1 90 ? 8.302 -7.581 5.573 1.00 93.69 90 PHE A C 1
ATOM 785 O O . PHE A 1 90 ? 9.312 -8.277 5.612 1.00 93.69 90 PHE A O 1
ATOM 792 N N . VAL A 1 91 ? 7.778 -7.183 4.408 1.00 94.88 91 VAL A N 1
ATOM 793 C CA . VAL A 1 91 ? 8.422 -7.435 3.104 1.00 94.88 91 VAL A CA 1
ATOM 794 C C . VAL A 1 91 ? 8.521 -6.137 2.327 1.00 94.88 91 VAL A C 1
ATOM 796 O O . VAL A 1 91 ? 7.544 -5.393 2.244 1.00 94.88 91 VAL A O 1
ATOM 799 N N . VAL A 1 92 ? 9.686 -5.904 1.717 1.00 96.56 92 VAL A N 1
ATOM 800 C CA . VAL A 1 92 ? 9.901 -4.851 0.722 1.00 96.56 92 VAL A CA 1
ATOM 801 C C . VAL A 1 92 ? 10.732 -5.399 -0.419 1.00 96.56 92 VAL A C 1
ATOM 803 O O . VAL A 1 92 ? 11.928 -5.625 -0.257 1.00 96.56 92 VAL A O 1
ATOM 806 N N . ASN A 1 93 ? 10.127 -5.508 -1.594 1.00 96.62 93 ASN A N 1
ATOM 807 C CA . ASN A 1 93 ? 10.814 -5.987 -2.786 1.00 96.62 93 ASN A CA 1
ATOM 808 C C . ASN A 1 93 ? 10.674 -4.977 -3.918 1.00 96.62 93 ASN A C 1
ATOM 810 O O . ASN A 1 93 ? 9.703 -4.224 -3.989 1.00 96.62 93 ASN A O 1
ATOM 814 N N . THR A 1 94 ? 11.672 -4.959 -4.794 1.00 96.44 94 THR A N 1
ATOM 815 C CA . THR A 1 94 ? 11.682 -4.140 -6.011 1.00 96.44 94 THR A CA 1
ATOM 816 C C . THR A 1 94 ? 11.384 -5.054 -7.197 1.00 96.44 94 THR A C 1
ATOM 818 O O . THR A 1 94 ? 11.826 -6.200 -7.190 1.00 96.44 94 THR A O 1
ATOM 821 N N . TYR A 1 95 ? 10.642 -4.565 -8.184 1.00 94.44 95 TYR A N 1
ATOM 822 C CA . TYR A 1 95 ? 10.389 -5.253 -9.451 1.00 94.44 95 TYR A CA 1
ATOM 823 C C . TYR A 1 95 ? 10.915 -4.415 -10.624 1.00 94.44 95 TYR A C 1
ATOM 825 O O . TYR A 1 95 ? 11.199 -3.221 -10.472 1.00 94.44 95 TYR A O 1
ATOM 833 N N . GLU A 1 96 ? 11.120 -5.039 -11.780 1.00 93.06 96 GLU A N 1
ATOM 834 C CA . GLU A 1 96 ? 11.736 -4.367 -12.931 1.00 93.06 96 GLU A CA 1
ATOM 835 C C . GLU A 1 96 ? 10.724 -3.528 -13.731 1.00 93.06 96 GLU A C 1
ATOM 837 O O . GLU A 1 96 ? 9.521 -3.551 -13.487 1.00 93.06 96 GLU A O 1
ATOM 842 N N . SER A 1 97 ? 11.203 -2.711 -14.678 1.00 88.62 97 SER A N 1
ATOM 843 C CA . SER A 1 97 ? 10.338 -1.823 -15.483 1.00 88.62 97 SER A CA 1
ATOM 844 C C . SER A 1 97 ? 9.389 -2.558 -16.423 1.00 88.62 97 SER A C 1
ATOM 846 O O . SER A 1 97 ? 8.316 -2.031 -16.693 1.00 88.62 97 SER A O 1
ATOM 848 N N . MET A 1 98 ? 9.778 -3.734 -16.916 1.00 90.31 98 MET A N 1
ATOM 849 C CA . MET A 1 98 ? 8.988 -4.520 -17.874 1.00 90.31 98 MET A CA 1
ATOM 850 C C . MET A 1 98 ? 8.112 -5.565 -17.177 1.00 90.31 98 MET A C 1
ATOM 852 O O . MET A 1 98 ? 7.698 -6.550 -17.785 1.00 90.31 98 MET A O 1
ATOM 856 N N . GLU A 1 99 ? 7.855 -5.370 -15.883 1.00 91.31 99 GLU A N 1
ATOM 857 C CA . GLU A 1 99 ? 7.184 -6.347 -15.041 1.00 91.31 99 GLU A CA 1
ATOM 858 C C . GLU A 1 99 ? 5.865 -5.811 -14.510 1.00 91.31 99 GLU A C 1
ATOM 860 O O . GLU A 1 99 ? 5.770 -4.691 -14.008 1.00 91.31 99 GLU A O 1
ATOM 865 N N . SER A 1 100 ? 4.848 -6.662 -14.564 1.00 91.88 100 SER A N 1
ATOM 866 C CA . SER A 1 100 ? 3.597 -6.481 -13.839 1.00 91.88 100 SER A CA 1
ATOM 867 C C . SER A 1 100 ? 3.489 -7.534 -12.747 1.00 91.88 100 SER A C 1
ATOM 869 O O . SER A 1 100 ? 3.688 -8.723 -13.000 1.00 91.88 100 SER A O 1
ATOM 871 N N . ILE A 1 101 ? 3.152 -7.100 -11.533 1.00 94.69 101 ILE A N 1
ATOM 872 C CA . ILE A 1 101 ? 3.037 -7.972 -10.362 1.00 94.69 101 ILE A CA 1
ATOM 873 C C . ILE A 1 101 ? 1.590 -8.079 -9.873 1.00 94.69 101 ILE A C 1
ATOM 875 O O . ILE A 1 101 ? 0.844 -7.095 -9.775 1.00 94.69 101 ILE A O 1
ATOM 879 N N . PHE A 1 102 ? 1.195 -9.299 -9.524 1.00 93.69 102 PHE A N 1
ATOM 880 C CA . PHE A 1 102 ? -0.136 -9.617 -9.023 1.00 93.69 102 PHE A CA 1
ATOM 881 C C . PHE A 1 102 ? 0.011 -10.530 -7.813 1.00 93.69 102 PHE A C 1
ATOM 883 O O . PHE A 1 102 ? 0.523 -11.642 -7.952 1.00 93.69 102 PHE A O 1
ATOM 890 N N . PRO A 1 103 ? -0.398 -10.098 -6.614 1.00 95.19 103 PRO A N 1
ATOM 891 C CA . PRO A 1 103 ? -0.347 -10.989 -5.471 1.00 95.19 103 PRO A CA 1
ATOM 892 C C . PRO A 1 103 ? -1.410 -12.086 -5.635 1.00 95.19 103 PRO A C 1
ATOM 894 O O . PRO A 1 103 ? -2.493 -11.833 -6.175 1.00 95.19 103 PRO A O 1
ATOM 897 N N . SER A 1 104 ? -1.113 -13.310 -5.197 1.00 93.31 104 SER A N 1
ATOM 898 C CA . SER A 1 104 ? -2.106 -14.383 -5.235 1.00 93.31 104 SER A CA 1
ATOM 899 C C . SER A 1 104 ? -3.232 -14.098 -4.247 1.00 93.31 104 SER A C 1
ATOM 901 O O . SER A 1 104 ? -2.993 -13.831 -3.073 1.00 93.31 104 SER A O 1
ATOM 903 N N . SER A 1 105 ? -4.476 -14.188 -4.715 1.00 89.00 105 SER A N 1
ATOM 904 C CA . SER A 1 105 ? -5.662 -14.026 -3.869 1.00 89.00 105 SER A CA 1
ATOM 905 C C . SER A 1 105 ? -5.877 -15.197 -2.905 1.00 89.00 105 SER A C 1
ATOM 907 O O . SER A 1 105 ? -6.622 -15.052 -1.938 1.00 89.00 105 SER A O 1
ATOM 909 N N . PHE A 1 106 ? -5.237 -16.346 -3.156 1.00 89.19 106 PHE A N 1
ATOM 910 C CA . PHE A 1 106 ? -5.400 -17.562 -2.359 1.00 89.19 106 PHE A CA 1
ATOM 911 C C . PHE A 1 106 ? -4.276 -17.765 -1.345 1.00 89.19 106 PHE A C 1
ATOM 913 O O . PHE A 1 106 ? -4.548 -18.126 -0.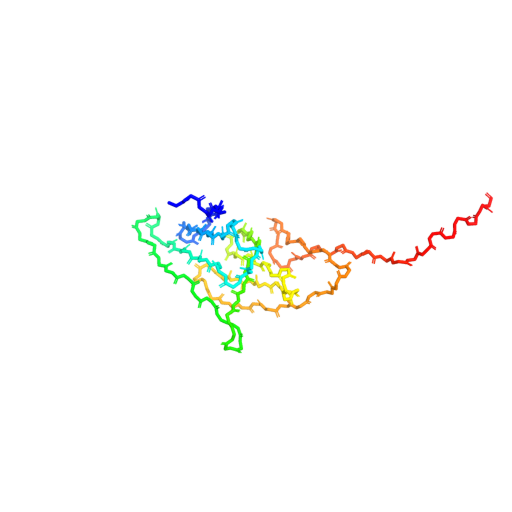203 1.00 89.19 106 PHE A O 1
ATOM 920 N N . ASN A 1 107 ? -3.020 -17.542 -1.742 1.00 90.81 107 ASN A N 1
ATOM 921 C CA . ASN A 1 107 ? -1.874 -17.734 -0.860 1.00 90.81 107 ASN A CA 1
ATOM 922 C C . ASN A 1 107 ? -0.946 -16.504 -0.900 1.00 90.81 107 ASN A C 1
ATOM 924 O O . ASN A 1 107 ? -0.250 -16.305 -1.896 1.00 90.81 107 ASN A O 1
ATOM 928 N N . PRO A 1 108 ? -0.882 -15.705 0.182 1.00 89.62 108 PRO A N 1
ATOM 929 C CA . PRO A 1 108 ? -0.134 -14.446 0.224 1.00 89.62 108 PRO A CA 1
ATOM 930 C C . PRO A 1 108 ? 1.389 -14.623 0.104 1.00 89.62 108 PRO A C 1
ATOM 932 O O . PRO A 1 108 ? 2.099 -13.644 -0.107 1.00 89.62 108 PRO A O 1
ATOM 935 N N . SER A 1 109 ? 1.906 -15.851 0.211 1.00 91.44 109 SER A N 1
ATOM 936 C CA . SER A 1 109 ? 3.319 -16.158 -0.033 1.00 91.44 109 SER A CA 1
ATOM 937 C C . SER A 1 109 ? 3.691 -16.182 -1.521 1.00 91.44 109 SER A C 1
ATOM 939 O O . SER A 1 109 ? 4.877 -16.238 -1.838 1.00 91.44 109 SER A O 1
ATOM 941 N N . TYR A 1 110 ? 2.714 -16.128 -2.434 1.00 94.19 110 TYR A N 1
ATOM 942 C CA . TYR A 1 110 ? 2.946 -16.181 -3.877 1.00 94.19 110 TYR A CA 1
ATOM 943 C C . TYR A 1 110 ? 2.570 -14.875 -4.577 1.00 94.19 110 TYR A C 1
ATOM 945 O O . TYR A 1 110 ? 1.544 -14.249 -4.301 1.00 94.19 110 TYR A O 1
ATOM 953 N N . ILE A 1 111 ? 3.395 -14.501 -5.553 1.00 94.44 111 ILE A N 1
ATOM 954 C CA . ILE A 1 111 ? 3.172 -13.371 -6.455 1.00 94.44 111 ILE A CA 1
ATOM 955 C C . ILE A 1 111 ? 3.343 -13.884 -7.877 1.00 94.44 111 ILE A C 1
ATOM 957 O O . ILE A 1 111 ? 4.342 -14.527 -8.195 1.00 94.44 111 ILE A O 1
ATOM 961 N N . TYR A 1 112 ? 2.377 -13.576 -8.731 1.00 94.38 112 TYR A N 1
ATOM 962 C CA . TYR A 1 112 ? 2.495 -13.767 -10.165 1.00 94.38 112 TYR A CA 1
ATOM 963 C C . TYR A 1 112 ? 3.201 -12.564 -10.773 1.00 94.38 112 TYR A C 1
ATOM 965 O O . TYR A 1 112 ? 2.902 -11.413 -10.440 1.00 94.38 112 TYR A O 1
ATOM 973 N N . LYS A 1 113 ? 4.123 -12.844 -11.684 1.00 93.88 113 LYS A N 1
ATOM 974 C CA . LYS A 1 113 ? 4.904 -11.849 -12.404 1.00 93.88 113 LYS A CA 1
ATOM 975 C C . LYS A 1 113 ? 4.708 -12.079 -13.895 1.00 93.88 113 LYS A C 1
ATOM 977 O O . LYS A 1 113 ? 4.960 -13.176 -14.383 1.00 93.88 113 LYS A O 1
ATOM 982 N N . LEU A 1 114 ? 4.238 -11.053 -14.592 1.00 92.75 114 LEU A N 1
ATOM 983 C CA . LEU A 1 114 ? 4.211 -11.010 -16.050 1.00 92.75 114 LEU A CA 1
ATOM 984 C C . LEU A 1 114 ? 5.377 -10.145 -16.508 1.00 92.75 114 LEU A C 1
ATOM 986 O O . LEU A 1 114 ? 5.500 -9.013 -16.046 1.00 92.75 114 LEU A O 1
ATOM 990 N N . VAL A 1 115 ? 6.219 -10.689 -17.381 1.00 92.31 115 VAL A N 1
ATOM 991 C CA . VAL A 1 115 ? 7.378 -9.994 -17.948 1.00 92.31 115 VAL A CA 1
ATOM 992 C C . VAL A 1 115 ? 7.141 -9.834 -19.438 1.00 92.31 115 VAL A C 1
ATOM 994 O O . VAL A 1 115 ? 6.848 -10.814 -20.123 1.00 92.31 115 VAL A O 1
ATOM 997 N N . THR A 1 116 ? 7.248 -8.607 -19.933 1.00 87.19 116 THR A N 1
ATOM 998 C CA . THR A 1 116 ? 7.236 -8.355 -21.372 1.00 87.19 116 THR A CA 1
ATOM 999 C C . THR A 1 116 ? 8.660 -8.518 -21.888 1.00 87.19 116 THR A C 1
ATOM 1001 O O . THR A 1 116 ? 9.531 -7.721 -21.545 1.00 87.19 116 THR A O 1
ATOM 1004 N N . ASN A 1 117 ? 8.902 -9.549 -22.695 1.00 83.94 117 ASN A N 1
ATOM 1005 C CA . ASN A 1 117 ? 10.168 -9.693 -23.404 1.00 83.94 117 ASN A CA 1
ATOM 1006 C C . ASN A 1 117 ? 10.040 -8.983 -24.755 1.00 83.94 117 ASN A C 1
ATOM 1008 O O . ASN A 1 117 ? 9.198 -9.368 -25.564 1.00 83.94 117 ASN A O 1
ATOM 1012 N N . ASP A 1 118 ? 10.903 -8.001 -25.026 1.00 70.06 118 ASP A N 1
ATOM 1013 C CA . ASP A 1 118 ? 11.069 -7.387 -26.356 1.00 70.06 118 ASP A CA 1
ATOM 1014 C C . ASP A 1 118 ? 11.805 -8.337 -27.325 1.00 70.06 118 ASP A C 1
ATOM 1016 O O . ASP A 1 118 ? 12.627 -7.925 -28.148 1.00 70.06 118 ASP A O 1
ATOM 1020 N N . GLU A 1 119 ? 11.531 -9.640 -27.239 1.00 63.91 119 GLU A N 1
ATOM 1021 C CA . GLU A 1 119 ? 11.900 -10.554 -28.306 1.00 63.91 119 GLU A CA 1
ATOM 1022 C C . GLU A 1 119 ? 11.028 -10.186 -29.502 1.00 63.91 119 GLU A C 1
ATOM 1024 O O . GLU A 1 119 ? 9.849 -10.528 -29.583 1.00 63.91 119 GLU A O 1
ATOM 1029 N N . THR A 1 120 ? 11.612 -9.412 -30.417 1.00 54.22 120 THR A N 1
ATOM 1030 C CA . THR A 1 120 ? 11.108 -9.257 -31.778 1.00 54.22 120 THR A CA 1
ATOM 1031 C C . THR A 1 120 ? 10.697 -10.636 -32.274 1.00 54.22 120 THR A C 1
ATOM 1033 O O . THR A 1 120 ? 11.539 -11.506 -32.495 1.00 54.22 120 THR A O 1
ATOM 1036 N N . VAL A 1 121 ? 9.387 -10.854 -32.405 1.00 49.69 121 VAL A N 1
ATOM 1037 C CA . VAL A 1 121 ? 8.839 -12.081 -32.974 1.00 49.69 121 VAL A CA 1
ATOM 1038 C C . VAL A 1 121 ? 9.261 -12.098 -34.441 1.00 49.69 121 VAL A C 1
ATOM 1040 O O . VAL A 1 121 ? 8.562 -11.600 -35.320 1.00 49.69 121 VAL A O 1
ATOM 1043 N N . ASN A 1 122 ? 10.448 -12.634 -34.716 1.00 41.44 122 ASN A N 1
ATOM 1044 C CA . ASN A 1 122 ? 10.841 -13.044 -36.050 1.00 41.44 122 ASN A CA 1
ATOM 1045 C C . ASN A 1 122 ? 9.968 -14.252 -36.392 1.00 41.44 122 ASN A C 1
ATOM 1047 O O . ASN A 1 122 ? 10.338 -15.396 -36.131 1.00 41.44 122 ASN A O 1
ATOM 1051 N N . LEU A 1 123 ? 8.789 -13.989 -36.958 1.00 41.81 123 LEU A N 1
ATOM 1052 C CA . LEU A 1 123 ? 8.006 -14.991 -37.671 1.00 41.81 123 LEU A CA 1
ATOM 1053 C C . LEU A 1 123 ? 8.831 -15.442 -38.883 1.00 41.81 123 LEU A C 1
ATOM 1055 O O . LEU A 1 123 ? 8.673 -14.942 -39.994 1.00 41.81 123 LEU A O 1
ATOM 1059 N N . LYS A 1 124 ? 9.750 -16.387 -38.672 1.00 35.69 124 LYS A N 1
ATOM 1060 C CA . LYS A 1 124 ? 10.226 -17.233 -39.759 1.00 35.69 124 LYS A CA 1
ATOM 1061 C C . LYS A 1 124 ? 9.083 -18.183 -40.087 1.00 35.69 124 LYS A C 1
ATOM 1063 O O . LYS A 1 124 ? 8.805 -19.103 -39.325 1.00 35.69 124 LYS A O 1
ATOM 1068 N N . HIS A 1 125 ? 8.412 -17.900 -41.199 1.00 36.34 125 HIS A N 1
ATOM 1069 C CA . HIS A 1 125 ? 7.563 -18.863 -41.886 1.00 36.34 125 HIS A CA 1
ATOM 1070 C C . HIS A 1 125 ? 8.355 -20.167 -42.077 1.00 36.34 125 HIS A C 1
ATOM 1072 O O . HIS A 1 125 ? 9.427 -20.146 -42.687 1.00 36.34 125 HIS A O 1
ATOM 1078 N N . ILE A 1 126 ? 7.842 -21.259 -41.508 1.00 42.06 126 ILE A N 1
ATOM 1079 C CA . ILE A 1 126 ? 8.155 -22.637 -41.905 1.00 42.06 126 ILE A CA 1
ATOM 1080 C C . ILE A 1 126 ? 6.977 -23.111 -42.746 1.00 42.06 126 ILE A C 1
ATOM 1082 O O . ILE A 1 126 ? 5.830 -22.831 -42.323 1.00 42.06 126 ILE A O 1
#

Foldseek 3Di:
DVFWDWDWDFQPAPLRKIKIWTFGRPPPSPLVPIWIWIDSPNPPDIDTDFDDDPNHTDRFDDWDHARQWIWTADPPQQWIWIAGVVRDTDDIDHDDPQWDWDQDNHDNVDIDIDGDDPPPPPPPDD

pLDDT: mean 84.89, std 14.0, range [35.69, 96.75]

Sequence (126 aa):
MKNYQLQFILWRGTPNIFLLNFQNTKKDKNPKHQILHISNDEGKLFFEWKQKYNGKRIYINKFVAIQNYLFCESSLTRKFFYFDKQLNLFVVNTYESMESIFPSSFNPSYIYKLVTNDETVNLKHI

Organism: Thelohanellus kitauei (NCBI:txid669202)

Secondary structure (DSSP, 8-state):
-TTEEEEEEEETTSS-EEEEEEEESSSTT-GGG-EEEEESSTTS--EE---EETTEEPP-SEEEEETTEEEEEETTTTEEEEEETT--EEEEEE--TTEEEEE-SS-TT-EEEEE-----------

Radius of gyration: 17.28 Å; chains: 1; bounding box: 30×41×57 Å